Protein AF-A0A7W0M9B2-F1 (afdb_monomer_lite)

Foldseek 3Di:
DDDDDPPVPDCPPPPPCVVVCVVPLPPDDLVRCVVVVADLVDADADDPPDPSLVSSLSSCVSVVHDSHDPPHDPPPDPPPPPPPPPPDPPPPDPPDDD

Secondary structure (DSSP, 8-state):
------TT----TTTHHHHHHHHHS-SS-HHHHHHTT--TTSPP-PPTT-HHHHHHHHHHHHTT--SS-TTS----SS--------------------

Radius of gyration: 25.66 Å; chains: 1; bounding box: 65×41×69 Å

pLDDT: mean 70.97, std 15.32, range [45.22, 91.19]

Structure (mmCIF, N/CA/C/O backbone):
data_AF-A0A7W0M9B2-F1
#
_entry.id   AF-A0A7W0M9B2-F1
#
loop_
_atom_site.group_PDB
_atom_site.id
_atom_site.type_symbol
_atom_site.label_atom_id
_atom_site.label_alt_id
_atom_site.label_comp_id
_atom_site.label_asym_id
_atom_site.label_entity_id
_atom_site.label_seq_id
_atom_site.pdbx_PDB_ins_code
_atom_site.Cartn_x
_atom_site.Cartn_y
_atom_site.Cartn_z
_atom_site.occupancy
_atom_site.B_iso_or_equiv
_atom_site.auth_seq_id
_atom_site.auth_comp_id
_atom_site.auth_asym_id
_atom_site.auth_atom_id
_atom_site.pdbx_PDB_model_num
ATOM 1 N N . MET A 1 1 ? 21.589 -25.165 11.960 1.00 54.81 1 MET A N 1
ATOM 2 C CA . MET A 1 1 ? 20.782 -24.375 12.911 1.00 54.81 1 MET A CA 1
ATOM 3 C C . MET A 1 1 ? 19.333 -24.812 12.791 1.00 54.81 1 MET A C 1
ATOM 5 O O . MET A 1 1 ? 18.756 -24.607 11.734 1.00 54.81 1 MET A O 1
ATOM 9 N N . SER A 1 2 ? 18.767 -25.446 13.818 1.00 63.00 2 SER A N 1
ATOM 10 C CA . SER A 1 2 ? 17.318 -25.634 13.930 1.00 63.00 2 SER A CA 1
ATOM 11 C C . SER A 1 2 ? 16.749 -24.450 14.702 1.00 63.00 2 SER A C 1
ATOM 13 O O . SER A 1 2 ? 17.166 -24.200 15.831 1.00 63.00 2 SER A O 1
ATOM 15 N N . PHE A 1 3 ? 15.835 -2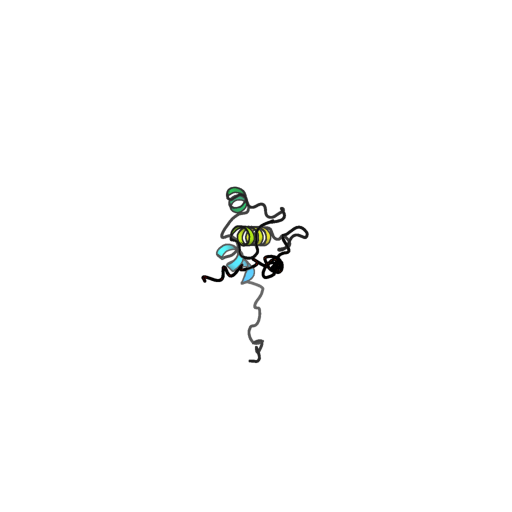3.713 14.083 1.00 67.88 3 PHE A N 1
ATOM 16 C CA . PHE A 1 3 ? 15.012 -22.735 14.779 1.00 67.88 3 PHE A CA 1
ATOM 17 C C . PHE A 1 3 ? 14.007 -23.524 15.628 1.00 67.88 3 PHE A C 1
ATOM 19 O O . PHE A 1 3 ? 13.115 -24.167 15.078 1.00 67.88 3 PHE A O 1
ATOM 26 N N . ALA A 1 4 ? 14.222 -23.584 16.942 1.00 72.94 4 ALA A N 1
ATOM 27 C CA . ALA A 1 4 ? 13.246 -24.155 17.861 1.00 72.94 4 ALA A CA 1
ATOM 28 C C . ALA A 1 4 ? 12.206 -23.071 18.140 1.00 72.94 4 ALA A C 1
ATOM 30 O O . ALA A 1 4 ? 12.546 -22.007 18.651 1.00 72.94 4 ALA A O 1
ATOM 31 N N . TYR A 1 5 ? 10.966 -23.328 17.739 1.00 66.81 5 TYR A N 1
ATOM 32 C CA . TYR A 1 5 ? 9.839 -22.507 18.149 1.00 66.81 5 TYR A CA 1
ATOM 33 C C . TYR A 1 5 ? 9.645 -22.722 19.655 1.00 66.81 5 TYR A C 1
ATOM 35 O O . TYR A 1 5 ? 9.389 -23.847 20.088 1.00 66.81 5 TYR A O 1
ATOM 43 N N . ASP A 1 6 ? 9.875 -21.672 20.438 1.00 69.12 6 ASP A N 1
ATOM 44 C CA . ASP A 1 6 ? 9.705 -21.678 21.887 1.00 69.12 6 ASP A CA 1
ATOM 45 C C . ASP A 1 6 ? 8.203 -21.587 22.194 1.00 69.12 6 ASP A C 1
ATOM 47 O O . ASP A 1 6 ? 7.605 -20.514 22.155 1.00 69.12 6 ASP A O 1
ATOM 51 N N . SER A 1 7 ? 7.569 -22.745 22.394 1.00 61.69 7 SER A N 1
ATOM 52 C CA . SER A 1 7 ? 6.128 -22.862 22.666 1.00 61.69 7 SER A CA 1
ATOM 53 C C . SER A 1 7 ? 5.722 -22.442 24.087 1.00 61.69 7 SER A C 1
ATOM 55 O O . SER A 1 7 ? 4.551 -22.577 24.426 1.00 61.69 7 SER A O 1
ATOM 57 N N . ASP A 1 8 ? 6.657 -21.973 24.920 1.00 63.62 8 ASP A N 1
ATOM 58 C CA . ASP A 1 8 ? 6.385 -21.489 26.286 1.00 63.62 8 ASP A CA 1
ATOM 59 C C . ASP A 1 8 ? 5.927 -20.018 26.304 1.00 63.62 8 ASP A C 1
ATOM 61 O O . ASP A 1 8 ? 5.503 -19.491 27.333 1.00 63.62 8 ASP A O 1
ATOM 65 N N . LEU A 1 9 ? 5.965 -19.342 25.152 1.00 56.16 9 LEU A N 1
ATOM 66 C CA . LEU A 1 9 ? 5.366 -18.027 24.989 1.00 56.16 9 LEU A CA 1
ATOM 67 C C . LEU A 1 9 ? 3.844 -18.173 24.848 1.00 56.16 9 LEU A C 1
ATOM 69 O O . LEU A 1 9 ? 3.309 -18.221 23.741 1.00 56.16 9 LEU A O 1
ATOM 73 N N . GLU A 1 10 ? 3.140 -18.271 25.975 1.00 58.75 10 GLU A N 1
ATOM 74 C CA . GLU A 1 10 ? 1.677 -18.230 25.983 1.00 58.75 10 GLU A CA 1
ATOM 75 C C . GLU A 1 10 ? 1.195 -16.853 25.483 1.00 58.75 10 GLU A C 1
ATOM 77 O O . GLU A 1 10 ? 1.521 -15.828 26.095 1.00 58.75 10 GLU A O 1
ATOM 82 N N . PRO A 1 11 ? 0.414 -16.782 24.387 1.00 55.09 11 PRO A N 1
ATOM 83 C CA . PRO A 1 11 ? -0.203 -15.538 23.963 1.00 55.09 11 PRO A CA 1
ATOM 84 C C . PRO A 1 11 ? -1.321 -15.209 24.957 1.00 55.09 11 PRO A C 1
ATOM 86 O O . PRO A 1 11 ? -2.444 -15.695 24.847 1.00 55.09 11 PRO A O 1
ATOM 89 N N . THR A 1 12 ? -1.017 -14.388 25.960 1.00 55.91 12 THR A N 1
ATOM 90 C CA . THR A 1 12 ? -2.036 -13.769 26.820 1.00 55.91 12 THR A CA 1
ATOM 91 C C . THR A 1 12 ? -2.713 -12.630 26.042 1.00 55.91 12 THR A C 1
ATOM 93 O O . THR A 1 12 ? -2.510 -11.442 26.279 1.00 55.91 12 THR A O 1
ATOM 96 N N . ASP A 1 13 ? -3.494 -13.030 25.039 1.00 57.81 13 ASP A N 1
ATOM 97 C CA . ASP A 1 13 ? -4.097 -12.212 23.976 1.00 57.81 13 ASP A CA 1
ATOM 98 C C . ASP A 1 13 ? -5.480 -11.637 24.341 1.00 57.81 13 ASP A C 1
ATOM 100 O O . ASP A 1 13 ? -6.414 -11.664 23.549 1.00 57.81 13 ASP A O 1
ATOM 104 N N . GLU A 1 14 ? -5.658 -11.125 25.560 1.00 55.22 14 GLU A N 1
ATOM 105 C CA . GLU A 1 14 ? -6.911 -10.417 25.906 1.00 55.22 14 GLU A CA 1
ATOM 106 C C . GLU A 1 14 ? -6.697 -9.042 26.557 1.00 55.22 14 GLU A C 1
ATOM 108 O O . GLU A 1 14 ? -7.662 -8.349 26.868 1.00 55.22 14 GLU A O 1
ATOM 113 N N . GLY A 1 15 ? -5.448 -8.591 26.716 1.00 47.94 15 GLY A N 1
ATOM 114 C CA . GLY A 1 15 ? -5.157 -7.271 27.298 1.00 47.94 15 GLY A CA 1
ATOM 115 C C . GLY A 1 15 ? -4.014 -6.498 26.648 1.00 47.94 15 GLY A C 1
ATOM 116 O O . GLY A 1 15 ? -3.955 -5.280 26.789 1.00 47.94 15 GLY A O 1
ATOM 117 N N . LEU A 1 16 ? -3.124 -7.167 25.910 1.00 48.78 16 LEU A N 1
ATOM 118 C CA . LEU A 1 16 ? -1.918 -6.525 25.381 1.00 48.78 16 LEU A CA 1
ATOM 119 C C . LEU A 1 16 ? -2.172 -5.762 24.070 1.00 48.78 16 LEU A C 1
ATOM 121 O O . LEU A 1 16 ? -1.585 -4.707 23.849 1.00 48.78 16 LEU A O 1
ATOM 125 N N . ALA A 1 17 ? -3.073 -6.266 23.218 1.00 50.12 17 ALA A N 1
ATOM 126 C CA . ALA A 1 17 ? -3.406 -5.633 21.941 1.00 50.12 17 ALA A CA 1
ATOM 127 C C . ALA A 1 17 ? -4.124 -4.281 22.115 1.00 50.12 17 ALA A C 1
ATOM 129 O O . ALA A 1 17 ? -3.955 -3.387 21.291 1.00 50.12 17 ALA A O 1
ATOM 130 N N . ALA A 1 18 ? -4.896 -4.116 23.196 1.00 51.44 18 ALA A N 1
ATOM 131 C CA . ALA A 1 18 ? -5.620 -2.879 23.480 1.00 51.44 18 ALA A CA 1
ATOM 132 C C . ALA A 1 18 ? -4.728 -1.795 24.115 1.00 51.44 18 ALA A C 1
ATOM 134 O O . ALA A 1 18 ? -4.869 -0.630 23.763 1.00 51.44 18 ALA A O 1
ATOM 135 N N . GLU A 1 19 ? -3.794 -2.157 25.004 1.00 49.12 19 GLU A N 1
ATOM 136 C CA . GLU A 1 19 ? -2.874 -1.187 25.630 1.00 49.12 19 GLU A CA 1
ATOM 137 C C . GLU A 1 19 ? -1.738 -0.743 24.695 1.00 49.12 19 GLU A C 1
ATOM 139 O O . GLU A 1 19 ? -1.335 0.415 24.727 1.00 49.12 19 GLU A O 1
ATOM 144 N N . LEU A 1 20 ? -1.252 -1.622 23.811 1.00 51.50 20 LEU A N 1
ATOM 145 C CA . LEU A 1 20 ? -0.205 -1.270 22.840 1.00 51.50 20 LEU A CA 1
ATOM 146 C C . LEU A 1 20 ? -0.755 -0.678 21.535 1.00 51.50 20 LEU A C 1
ATOM 148 O O . LEU A 1 20 ? 0.014 -0.129 20.744 1.00 51.50 20 LEU A O 1
ATOM 152 N N . GLY A 1 21 ? -2.067 -0.785 21.300 1.00 4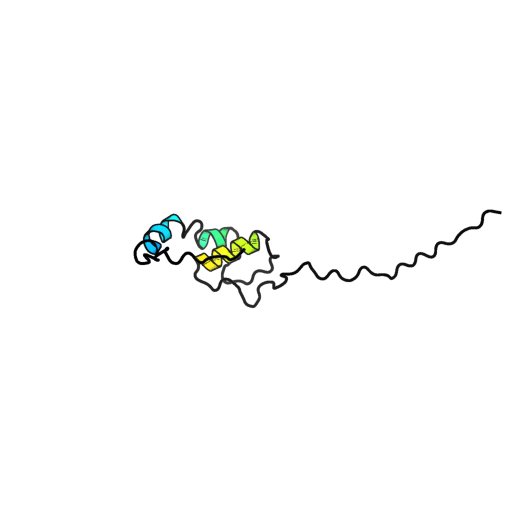9.53 21 GLY A N 1
ATOM 153 C CA . GLY A 1 21 ? -2.733 -0.203 20.134 1.00 49.53 21 GLY A CA 1
ATOM 154 C C . GLY A 1 21 ? -2.634 1.324 20.105 1.00 49.53 21 GLY A C 1
ATOM 155 O O . GLY A 1 21 ? -2.398 1.893 19.045 1.00 49.53 21 GLY A O 1
ATOM 156 N N . ASP A 1 22 ? -2.714 1.980 21.264 1.00 53.19 22 ASP A N 1
ATOM 157 C CA . ASP A 1 22 ? -2.535 3.434 21.381 1.00 53.19 22 ASP A CA 1
ATOM 158 C C . ASP A 1 22 ? -1.048 3.842 21.465 1.00 53.19 22 ASP A C 1
ATOM 160 O O . ASP A 1 22 ? -0.664 4.881 20.933 1.00 53.19 22 ASP A O 1
ATOM 164 N N . GLU A 1 23 ? -0.177 3.025 22.078 1.00 51.78 23 GLU A N 1
ATOM 165 C CA . GLU A 1 23 ? 1.247 3.371 22.260 1.00 51.78 23 GLU A CA 1
ATOM 166 C C . GLU A 1 23 ? 2.107 3.127 20.999 1.00 51.78 23 GLU A C 1
ATOM 168 O O . GLU A 1 23 ? 3.088 3.837 20.772 1.00 51.78 23 GLU A O 1
ATOM 173 N N . TYR A 1 24 ? 1.733 2.168 20.142 1.00 50.41 24 TYR A N 1
ATOM 174 C CA . TYR A 1 24 ? 2.490 1.801 18.932 1.00 50.41 24 TYR A CA 1
ATOM 175 C C . TYR A 1 24 ? 1.649 1.707 17.644 1.00 50.41 24 TYR A C 1
ATOM 177 O O . TYR A 1 24 ? 2.218 1.496 16.571 1.00 50.41 24 TYR A O 1
ATOM 185 N N . GLY A 1 25 ? 0.323 1.872 17.704 1.00 50.78 25 GLY A N 1
ATOM 186 C CA . GLY A 1 25 ? -0.581 1.732 16.550 1.00 50.78 25 GLY A CA 1
ATOM 187 C C . GLY A 1 25 ? -0.848 3.009 15.747 1.00 50.78 25 GLY A C 1
ATOM 188 O O . GLY A 1 25 ? -1.643 2.970 14.814 1.00 50.78 25 GLY A O 1
ATOM 189 N N . GLY A 1 26 ? -0.186 4.126 16.057 1.00 53.47 26 GLY A N 1
ATOM 190 C CA . GLY A 1 26 ? -0.483 5.410 15.416 1.00 53.47 26 GLY A CA 1
ATOM 191 C C . GLY A 1 26 ? 0.665 6.407 15.462 1.00 53.47 26 GLY A C 1
ATOM 192 O O . GLY A 1 26 ? 0.489 7.524 15.932 1.00 53.47 26 GLY A O 1
ATOM 193 N N . PHE A 1 27 ? 1.856 6.036 14.980 1.00 56.31 27 PHE A N 1
ATOM 194 C CA . PHE A 1 27 ? 2.923 7.034 14.797 1.00 56.31 27 PHE A CA 1
ATOM 195 C C . PHE A 1 27 ? 2.555 8.081 13.720 1.00 56.31 27 PHE A C 1
ATOM 197 O O . PHE A 1 27 ? 3.088 9.186 13.736 1.00 56.31 27 PHE A O 1
ATOM 204 N N . PHE A 1 28 ? 1.616 7.745 12.827 1.00 61.53 28 PHE A N 1
ATOM 205 C CA . PHE A 1 28 ? 1.042 8.625 11.811 1.00 61.53 28 PHE A CA 1
ATOM 206 C C . PHE A 1 28 ? -0.451 8.320 11.633 1.00 61.53 28 PHE A C 1
ATOM 208 O O . PHE A 1 28 ? -0.847 7.153 11.603 1.00 61.53 28 PHE A O 1
ATOM 215 N N . SER A 1 29 ? -1.262 9.369 11.516 1.00 71.94 29 SER A N 1
ATOM 216 C CA . SER A 1 29 ? -2.672 9.296 11.117 1.00 71.94 29 SER A CA 1
ATOM 217 C C . SER A 1 29 ? -2.813 9.140 9.599 1.00 71.94 29 SER A C 1
ATOM 219 O O . SER A 1 29 ? -1.883 9.443 8.847 1.00 71.94 29 SER A O 1
ATOM 221 N N . ASP A 1 30 ? -3.987 8.715 9.124 1.00 70.38 30 ASP A N 1
ATOM 222 C CA . ASP A 1 30 ? -4.295 8.701 7.686 1.00 70.38 30 ASP A CA 1
ATOM 223 C C . ASP A 1 30 ? -4.089 10.092 7.050 1.00 70.38 30 ASP A C 1
ATOM 225 O O . ASP A 1 30 ? -3.588 10.205 5.926 1.00 70.38 30 ASP A O 1
ATOM 229 N N . GLU A 1 31 ? -4.397 11.169 7.785 1.00 74.06 31 GLU A N 1
ATOM 230 C CA . GLU A 1 31 ? -4.128 12.542 7.351 1.00 74.06 31 GLU A CA 1
ATOM 231 C C . GLU A 1 31 ? -2.633 12.858 7.188 1.00 74.06 31 GLU A C 1
ATOM 233 O O . GLU A 1 31 ? -2.273 13.603 6.272 1.00 74.06 31 GLU A O 1
ATOM 238 N N . ASP A 1 32 ? -1.756 12.281 8.013 1.00 80.62 32 ASP A N 1
ATOM 239 C CA . ASP A 1 32 ? -0.308 12.482 7.896 1.00 80.62 32 ASP A CA 1
ATOM 240 C C . ASP A 1 32 ? 0.247 11.818 6.631 1.00 80.62 32 ASP A C 1
ATOM 242 O O . ASP A 1 32 ? 1.073 12.409 5.931 1.00 80.62 32 ASP A O 1
ATOM 246 N N . TYR A 1 33 ? -0.247 10.622 6.288 1.00 80.38 33 TYR A N 1
ATOM 247 C CA . TYR A 1 33 ? 0.127 9.926 5.054 1.00 80.38 33 TYR A CA 1
ATOM 248 C C . TYR A 1 33 ? -0.332 10.692 3.808 1.00 80.38 33 TYR A C 1
ATOM 250 O O . TYR A 1 33 ? 0.447 10.884 2.871 1.00 80.38 33 TYR A O 1
ATOM 258 N N . LEU A 1 34 ? -1.552 11.231 3.821 1.00 80.69 34 LEU A N 1
ATOM 259 C CA . LEU A 1 34 ? -2.044 12.082 2.737 1.00 80.69 34 LEU A CA 1
ATOM 260 C C . LEU A 1 34 ? -1.239 13.385 2.614 1.00 80.69 34 LEU A C 1
ATOM 262 O O . LEU A 1 34 ? -0.966 13.830 1.497 1.00 80.69 34 LEU A O 1
ATOM 266 N N . ALA A 1 35 ? -0.812 13.979 3.733 1.00 79.56 35 ALA A N 1
ATOM 267 C CA . ALA A 1 35 ? -0.005 15.200 3.740 1.00 79.56 35 ALA A CA 1
ATOM 268 C C . ALA A 1 35 ? 1.382 15.008 3.101 1.00 79.56 35 ALA A C 1
ATOM 270 O O . ALA A 1 35 ? 1.904 15.934 2.476 1.00 79.56 35 ALA A O 1
ATOM 271 N N . ILE A 1 36 ? 1.958 13.806 3.205 1.00 81.56 36 ILE A N 1
ATOM 272 C CA . ILE A 1 36 ? 3.206 13.431 2.520 1.00 81.56 36 ILE A CA 1
ATOM 273 C C . ILE A 1 36 ? 2.973 12.863 1.108 1.00 81.56 36 ILE A C 1
ATOM 275 O O . ILE A 1 36 ? 3.929 12.481 0.435 1.00 81.56 36 ILE A O 1
ATOM 279 N N . GLY A 1 37 ? 1.721 12.839 0.636 1.00 83.00 37 GLY A N 1
ATOM 280 C CA . GLY A 1 37 ? 1.345 12.399 -0.709 1.00 83.00 37 GLY A CA 1
ATOM 281 C C . GLY A 1 37 ? 1.212 10.883 -0.877 1.00 83.00 37 GLY A C 1
ATOM 282 O O . GLY A 1 37 ? 1.265 10.392 -2.003 1.00 83.00 37 GLY A O 1
ATOM 283 N N . VAL A 1 38 ? 1.052 10.140 0.218 1.00 85.75 38 VAL A N 1
ATOM 284 C CA . VAL A 1 38 ? 0.872 8.687 0.224 1.00 85.75 38 VAL A CA 1
ATOM 285 C C . VAL A 1 38 ? -0.613 8.365 0.381 1.00 85.75 38 VAL A C 1
ATOM 287 O O . VAL A 1 38 ? -1.200 8.599 1.433 1.00 85.75 38 VAL A O 1
ATOM 290 N N . ASP A 1 39 ? -1.218 7.806 -0.668 1.00 87.31 39 ASP A N 1
ATOM 291 C CA . ASP A 1 39 ? -2.588 7.284 -0.626 1.00 87.31 39 ASP A CA 1
ATOM 292 C C . ASP A 1 39 ? -2.551 5.756 -0.423 1.00 87.31 39 ASP A C 1
ATOM 294 O O . ASP A 1 39 ? -2.078 5.035 -1.311 1.00 87.31 39 ASP A O 1
ATOM 298 N N . PRO A 1 40 ? -3.042 5.230 0.716 1.00 85.62 40 PRO A N 1
ATOM 299 C CA . PRO A 1 40 ? -3.006 3.799 1.001 1.00 85.62 40 PRO A CA 1
ATOM 300 C C . PRO A 1 40 ? -3.874 2.971 0.040 1.00 85.62 40 PRO A C 1
ATOM 302 O O . PRO A 1 40 ? -3.577 1.797 -0.189 1.00 85.62 40 PRO A O 1
ATOM 305 N N . ALA A 1 41 ? -4.914 3.556 -0.563 1.00 87.38 41 ALA A N 1
ATOM 306 C CA . ALA A 1 41 ? -5.789 2.849 -1.494 1.00 87.38 41 ALA A CA 1
ATOM 307 C C . ALA A 1 41 ? -5.194 2.722 -2.907 1.00 87.38 41 ALA A C 1
ATOM 309 O O . ALA A 1 41 ? -5.669 1.901 -3.694 1.00 87.38 41 ALA A O 1
ATOM 310 N N . GLN A 1 42 ? -4.171 3.514 -3.245 1.00 90.19 42 GLN A N 1
ATOM 311 C CA . GLN A 1 42 ? -3.569 3.512 -4.577 1.00 90.19 42 GLN A CA 1
ATOM 312 C C . GLN A 1 42 ? -2.413 2.507 -4.689 1.00 90.19 42 GLN A C 1
ATOM 314 O O . GLN A 1 42 ? -1.696 2.250 -3.713 1.00 90.19 42 GLN A O 1
ATOM 319 N N . PRO A 1 43 ? -2.185 1.935 -5.885 1.00 90.12 43 PRO A N 1
ATOM 320 C CA . PRO A 1 43 ? -1.005 1.122 -6.145 1.00 90.12 43 PRO A CA 1
ATOM 321 C C . PRO A 1 43 ? 0.277 1.959 -6.097 1.00 90.12 43 PRO A C 1
ATOM 323 O O . PRO A 1 43 ? 0.311 3.103 -6.550 1.00 90.1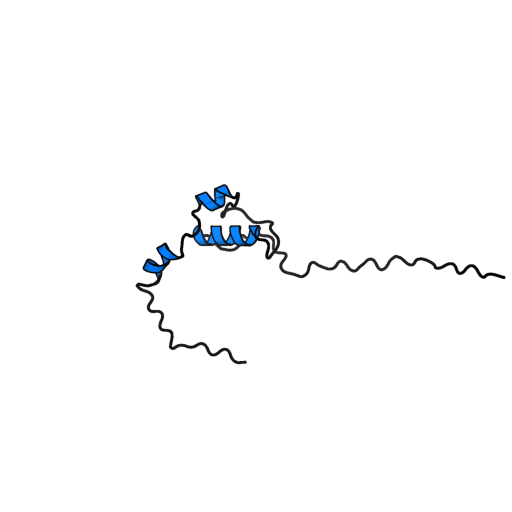2 43 PRO A O 1
ATOM 326 N N . THR A 1 44 ? 1.365 1.361 -5.609 1.00 88.06 44 THR A N 1
ATOM 327 C CA . THR A 1 44 ? 2.691 1.988 -5.604 1.00 88.06 44 THR A CA 1
ATOM 328 C C . THR A 1 44 ? 3.569 1.460 -6.738 1.00 88.06 44 THR A C 1
ATOM 330 O O . THR A 1 44 ? 3.791 0.254 -6.906 1.00 88.06 44 THR A O 1
ATOM 333 N N . VAL A 1 45 ? 4.130 2.394 -7.509 1.00 89.44 45 VAL A N 1
ATOM 334 C CA . VAL A 1 45 ? 5.134 2.127 -8.556 1.00 89.44 45 VAL A CA 1
ATOM 335 C C . VAL A 1 45 ? 6.570 2.151 -8.014 1.00 89.44 45 VAL A C 1
ATOM 337 O O . VAL A 1 45 ? 7.536 1.931 -8.759 1.00 89.44 45 VAL A O 1
ATOM 340 N N . ALA A 1 46 ? 6.717 2.401 -6.711 1.00 88.44 46 ALA A N 1
ATOM 341 C CA . ALA A 1 46 ? 7.989 2.535 -6.031 1.00 88.44 46 ALA A CA 1
ATOM 342 C C . ALA A 1 46 ? 8.818 1.240 -6.092 1.00 88.44 46 ALA A C 1
ATOM 344 O O . ALA A 1 46 ? 8.300 0.115 -6.115 1.00 88.44 46 ALA A O 1
ATOM 345 N N . LYS A 1 47 ? 10.145 1.400 -6.136 1.00 85.81 47 LYS A N 1
ATOM 346 C CA . LYS A 1 47 ? 11.091 0.276 -6.180 1.00 85.81 47 LYS A CA 1
ATOM 347 C C . LYS A 1 47 ? 11.054 -0.499 -4.854 1.00 85.81 47 LYS A C 1
ATOM 349 O O . LYS A 1 47 ? 10.779 0.082 -3.807 1.00 85.81 47 LYS A O 1
ATOM 354 N N . PRO A 1 48 ? 11.355 -1.806 -4.844 1.00 84.69 48 PRO A N 1
ATOM 355 C CA . PRO A 1 48 ? 11.543 -2.510 -3.580 1.00 84.69 48 PRO A CA 1
ATOM 356 C C . PRO A 1 48 ? 12.613 -1.819 -2.733 1.00 84.69 48 PRO A C 1
ATOM 358 O O . PRO A 1 48 ? 13.673 -1.454 -3.240 1.00 84.69 48 PRO A O 1
ATOM 361 N N . GLY A 1 49 ? 12.322 -1.638 -1.446 1.00 81.75 49 GLY A N 1
ATOM 362 C CA . GLY A 1 49 ? 13.235 -1.014 -0.491 1.00 81.75 49 GLY A CA 1
ATOM 363 C C . GLY A 1 49 ? 13.310 0.515 -0.547 1.00 81.75 49 GLY A C 1
ATOM 364 O O . GLY A 1 49 ? 14.017 1.089 0.274 1.00 81.75 49 GLY A O 1
ATOM 365 N N . SER A 1 50 ? 12.603 1.195 -1.458 1.00 86.69 50 SER A N 1
ATOM 366 C CA . SER A 1 50 ? 12.513 2.658 -1.396 1.00 86.69 50 SER A CA 1
ATOM 367 C C . SER A 1 50 ? 11.598 3.111 -0.258 1.00 86.69 50 SER A C 1
ATOM 369 O O . SER A 1 50 ? 10.596 2.457 0.032 1.00 86.69 50 SER A O 1
ATOM 371 N N . GLU A 1 51 ? 11.903 4.267 0.329 1.00 89.56 51 GLU A N 1
ATOM 372 C CA . GLU A 1 51 ? 11.143 4.846 1.446 1.00 89.56 51 GLU A CA 1
ATOM 373 C C . GLU A 1 51 ? 9.657 5.026 1.110 1.00 89.56 51 GLU A C 1
ATOM 375 O O . GLU A 1 51 ? 8.802 4.592 1.871 1.00 89.56 51 GLU A O 1
ATOM 380 N N . GLU A 1 52 ? 9.346 5.523 -0.091 1.00 88.50 52 GLU A N 1
ATOM 381 C CA . GLU A 1 52 ? 7.970 5.658 -0.595 1.00 88.50 52 GLU A CA 1
ATOM 382 C C . GLU A 1 52 ? 7.185 4.336 -0.542 1.00 88.50 52 GLU A C 1
ATOM 384 O O . GLU A 1 52 ? 6.008 4.311 -0.174 1.00 88.50 52 GLU A O 1
ATOM 389 N N . LYS A 1 53 ? 7.849 3.211 -0.846 1.00 89.75 53 LYS A N 1
ATOM 390 C CA . LYS A 1 53 ? 7.218 1.888 -0.787 1.00 89.75 53 LYS A CA 1
ATOM 391 C C . LYS A 1 53 ? 6.916 1.532 0.659 1.00 89.75 53 LYS A C 1
ATOM 393 O O . LYS A 1 53 ? 5.804 1.126 0.963 1.00 89.75 53 LYS A O 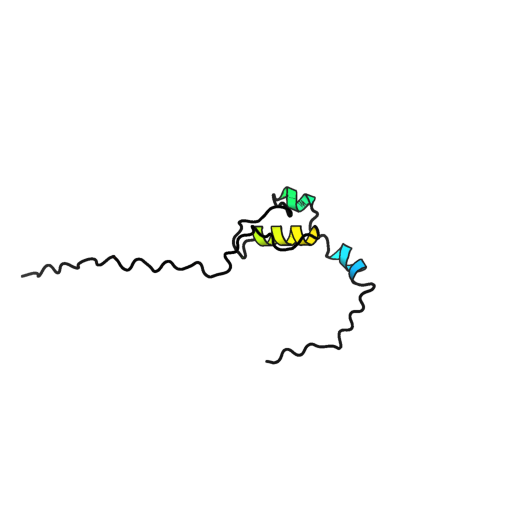1
ATOM 398 N N . VAL A 1 54 ? 7.885 1.712 1.552 1.00 89.94 54 VAL A N 1
ATOM 399 C CA . VAL A 1 54 ? 7.716 1.425 2.982 1.00 89.94 54 VAL A CA 1
ATOM 400 C C . VAL A 1 54 ? 6.593 2.271 3.584 1.00 89.94 54 VAL A C 1
ATOM 402 O O . VAL A 1 54 ? 5.739 1.726 4.276 1.00 89.94 54 VAL A O 1
ATOM 405 N N . LEU A 1 55 ? 6.544 3.566 3.265 1.00 89.81 55 LEU A N 1
ATOM 406 C CA . LEU A 1 55 ? 5.506 4.481 3.737 1.00 89.81 55 LEU A CA 1
ATOM 407 C C . LEU A 1 55 ? 4.116 4.082 3.238 1.00 89.81 55 LEU A C 1
ATOM 409 O O . LEU A 1 55 ? 3.182 4.042 4.030 1.00 89.81 55 LEU A O 1
ATOM 413 N N . THR A 1 56 ? 3.985 3.707 1.962 1.00 90.94 56 THR A N 1
ATOM 414 C CA . THR A 1 56 ? 2.708 3.220 1.409 1.00 90.94 56 THR A CA 1
ATOM 415 C C . THR A 1 56 ? 2.227 1.957 2.124 1.00 90.94 56 THR A C 1
ATOM 417 O O . THR A 1 56 ? 1.050 1.827 2.453 1.00 90.94 56 THR A O 1
ATOM 420 N N . LEU A 1 57 ? 3.138 1.022 2.401 1.00 90.19 57 LEU A N 1
ATOM 421 C CA . LEU A 1 57 ? 2.809 -0.218 3.105 1.00 90.19 57 LEU A CA 1
ATOM 422 C C . LEU A 1 57 ? 2.421 0.034 4.567 1.00 90.19 57 LEU A C 1
ATOM 424 O O . LEU A 1 57 ? 1.485 -0.590 5.061 1.00 90.19 57 LEU A O 1
ATOM 428 N N . ALA A 1 58 ? 3.108 0.960 5.238 1.00 89.12 58 ALA A N 1
ATOM 429 C CA . ALA A 1 58 ? 2.767 1.380 6.593 1.00 89.12 58 ALA A CA 1
ATOM 430 C C . ALA A 1 58 ? 1.381 2.042 6.641 1.00 89.12 58 ALA A C 1
ATOM 432 O O . ALA A 1 58 ? 0.568 1.667 7.481 1.00 89.12 58 ALA A O 1
ATOM 433 N N . ALA A 1 59 ? 1.083 2.937 5.693 1.00 89.25 59 ALA A N 1
ATOM 434 C CA . ALA A 1 59 ? -0.225 3.576 5.569 1.00 89.25 59 ALA A CA 1
ATOM 435 C C . ALA A 1 59 ? -1.346 2.544 5.365 1.00 89.25 59 ALA A C 1
ATOM 437 O O . ALA A 1 59 ? -2.377 2.596 6.025 1.00 89.25 59 ALA A O 1
A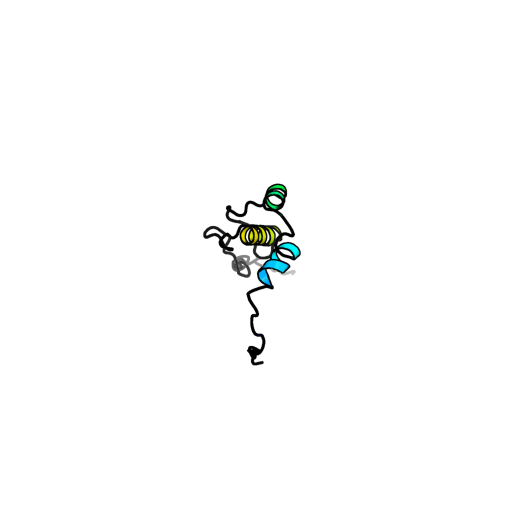TOM 438 N N . ARG A 1 60 ? -1.135 1.544 4.497 1.00 91.19 60 ARG A N 1
ATOM 439 C CA . ARG A 1 60 ? -2.111 0.458 4.293 1.00 91.19 60 ARG A CA 1
ATOM 440 C C . ARG A 1 60 ? -2.330 -0.380 5.539 1.00 91.19 60 ARG A C 1
ATOM 442 O O . ARG A 1 60 ? -3.466 -0.755 5.815 1.00 91.19 60 ARG A O 1
ATOM 449 N N . TYR A 1 61 ? -1.258 -0.673 6.271 1.00 88.44 61 TYR A N 1
ATOM 450 C CA . TYR A 1 61 ? -1.355 -1.401 7.528 1.00 88.44 61 TYR A CA 1
ATOM 451 C C . TYR A 1 61 ? -2.176 -0.616 8.558 1.00 88.44 61 TYR A C 1
ATOM 453 O O . TYR A 1 61 ? -3.090 -1.184 9.152 1.00 88.44 61 TYR A O 1
ATOM 461 N N . ALA A 1 62 ? -1.907 0.686 8.703 1.00 86.25 62 ALA A N 1
ATOM 462 C CA . ALA A 1 62 ? -2.662 1.575 9.586 1.00 86.25 62 ALA A CA 1
ATOM 463 C C . ALA A 1 62 ? -4.150 1.652 9.195 1.00 86.25 62 ALA A C 1
ATOM 465 O O . ALA A 1 62 ? -5.020 1.544 10.054 1.00 86.25 62 ALA A O 1
ATOM 466 N N . ALA A 1 63 ? -4.445 1.716 7.894 1.00 85.88 63 ALA A N 1
ATOM 467 C CA . ALA A 1 63 ? -5.807 1.738 7.361 1.00 85.88 63 ALA A CA 1
ATOM 468 C C . ALA A 1 63 ? -6.530 0.370 7.400 1.00 85.88 63 ALA A C 1
ATOM 470 O O . ALA A 1 63 ? -7.680 0.265 6.968 1.00 85.88 63 ALA A O 1
ATOM 471 N N . GLY A 1 64 ? -5.872 -0.704 7.857 1.00 87.44 64 GLY A N 1
ATOM 472 C CA . GLY A 1 64 ? -6.440 -2.057 7.868 1.00 87.44 64 GLY A CA 1
ATOM 473 C C . GLY A 1 64 ? -6.688 -2.647 6.472 1.00 87.44 64 GLY A C 1
ATOM 474 O O . GLY A 1 64 ? -7.514 -3.549 6.310 1.00 87.44 64 GLY A O 1
ATOM 475 N N . LEU A 1 65 ? -5.997 -2.136 5.451 1.00 89.50 65 LEU A N 1
ATOM 476 C CA . LEU A 1 65 ? -6.093 -2.609 4.073 1.00 89.50 65 LEU A CA 1
ATOM 477 C C . LEU A 1 65 ? -5.134 -3.781 3.818 1.00 89.50 65 LEU A C 1
ATOM 479 O O . LEU A 1 65 ? -4.140 -3.956 4.531 1.00 89.50 65 LEU A O 1
ATOM 483 N N . PRO A 1 66 ? -5.384 -4.589 2.769 1.00 90.94 66 PRO A N 1
ATOM 484 C CA . PRO A 1 66 ? -4.407 -5.556 2.303 1.00 90.94 66 PRO A CA 1
ATOM 485 C C . PRO A 1 66 ? -3.076 -4.864 2.053 1.00 90.94 66 PRO A C 1
ATOM 487 O O . PRO A 1 66 ? -3.006 -3.829 1.391 1.00 90.94 66 PRO A O 1
ATOM 490 N N . LEU A 1 67 ? -2.016 -5.462 2.581 1.00 89.00 67 LEU A N 1
ATOM 491 C CA . LEU A 1 67 ? -0.707 -4.842 2.549 1.00 89.00 67 LEU A CA 1
ATOM 492 C C . LEU A 1 67 ? -0.269 -4.588 1.092 1.00 89.00 67 LEU A C 1
ATOM 494 O O . LEU A 1 67 ? 0.217 -3.506 0.763 1.00 89.00 67 LEU A O 1
ATOM 498 N N . TRP A 1 68 ? -0.427 -5.580 0.208 1.00 89.12 68 TRP A N 1
ATOM 499 C CA . TRP A 1 68 ? -0.035 -5.505 -1.205 1.00 89.12 68 TRP A CA 1
ATOM 500 C C . TRP A 1 68 ? -1.257 -5.262 -2.103 1.00 89.12 68 TRP A C 1
ATOM 502 O O . TRP A 1 68 ? -2.282 -5.931 -1.952 1.00 89.12 68 TRP A O 1
ATOM 512 N N . HIS A 1 69 ? -1.111 -4.374 -3.088 1.00 88.81 69 HIS A N 1
ATOM 513 C CA . HIS A 1 69 ? -2.077 -4.176 -4.170 1.00 88.81 69 HIS A CA 1
ATOM 514 C C . HIS A 1 69 ? -1.728 -5.065 -5.377 1.00 88.81 69 HIS A C 1
ATOM 516 O O . HIS A 1 69 ? -0.559 -5.344 -5.641 1.00 88.81 69 HIS A O 1
ATOM 522 N N . THR A 1 70 ? -2.724 -5.489 -6.159 1.00 87.75 70 THR A N 1
ATOM 523 C CA . THR A 1 70 ? -2.520 -6.325 -7.365 1.00 87.75 70 THR A CA 1
ATOM 524 C C . THR A 1 70 ? -1.785 -5.609 -8.495 1.00 87.75 70 THR A C 1
ATOM 526 O O . THR A 1 70 ? -1.265 -6.247 -9.403 1.00 87.75 70 THR A O 1
ATOM 529 N N . GLU A 1 71 ? -1.756 -4.283 -8.448 1.00 89.44 71 GLU A N 1
ATOM 530 C CA . GLU A 1 71 ? -1.055 -3.428 -9.414 1.00 89.44 71 GLU A CA 1
ATOM 531 C C . GLU A 1 71 ? 0.235 -2.826 -8.835 1.00 89.44 71 GLU A C 1
ATOM 533 O O . GLU A 1 71 ? 0.872 -1.995 -9.481 1.00 89.44 71 GLU A O 1
ATOM 538 N N . ASP A 1 72 ? 0.645 -3.230 -7.625 1.00 88.38 72 ASP A N 1
ATOM 539 C CA . ASP A 1 72 ? 1.936 -2.808 -7.085 1.00 88.38 72 ASP A CA 1
ATOM 540 C C . ASP A 1 72 ? 3.083 -3.344 -7.950 1.00 88.38 72 ASP A C 1
ATOM 542 O O . ASP A 1 72 ? 3.045 -4.455 -8.483 1.00 88.38 72 ASP A O 1
ATOM 546 N N . ARG A 1 73 ? 4.175 -2.579 -8.036 1.00 84.81 73 ARG A N 1
ATOM 547 C CA . ARG A 1 73 ? 5.381 -3.020 -8.747 1.00 84.81 73 ARG A CA 1
ATOM 548 C C . ARG A 1 73 ? 5.914 -4.354 -8.187 1.00 84.81 73 ARG A C 1
ATOM 550 O O . ARG A 1 73 ? 6.376 -4.397 -7.042 1.00 84.81 73 ARG A O 1
ATOM 557 N N . TYR A 1 74 ? 5.944 -5.376 -9.049 1.00 77.38 74 TYR A N 1
ATOM 558 C CA . TYR A 1 74 ? 6.396 -6.760 -8.789 1.00 77.38 74 TYR A CA 1
ATOM 559 C C . TYR A 1 74 ? 7.898 -7.016 -8.979 1.00 77.38 74 TYR A C 1
ATOM 561 O O . TYR A 1 74 ? 8.357 -8.157 -8.921 1.00 77.38 74 TYR A O 1
ATOM 569 N N . ASP A 1 75 ? 8.678 -5.980 -9.265 1.00 76.50 75 ASP A N 1
ATOM 570 C CA . ASP A 1 75 ? 10.095 -6.107 -9.606 1.00 76.50 75 ASP A CA 1
ATOM 571 C C . ASP A 1 75 ? 10.937 -6.421 -8.362 1.00 76.50 75 ASP A C 1
ATOM 573 O O . ASP A 1 75 ? 11.533 -5.525 -7.783 1.00 76.50 75 ASP A O 1
ATOM 577 N N . HIS A 1 76 ? 10.915 -7.673 -7.901 1.00 69.56 76 HIS A N 1
ATOM 578 C CA . HIS A 1 76 ? 11.539 -8.135 -6.654 1.00 69.56 76 HIS A CA 1
ATOM 579 C C . HIS A 1 76 ? 12.932 -8.768 -6.846 1.00 69.56 76 HIS A C 1
ATOM 581 O O . HIS A 1 76 ? 13.434 -9.419 -5.930 1.00 69.56 76 HIS A O 1
ATOM 587 N N . GLY A 1 77 ? 13.560 -8.623 -8.018 1.00 61.31 77 GLY A N 1
ATOM 588 C CA . GLY A 1 77 ? 14.820 -9.296 -8.354 1.00 61.31 77 GLY A CA 1
ATOM 589 C C . GLY A 1 77 ? 15.970 -8.331 -8.655 1.00 61.31 77 GLY A C 1
ATOM 590 O O . GLY A 1 77 ? 15.722 -7.157 -8.928 1.00 61.31 77 GLY A O 1
ATOM 591 N N . PRO A 1 78 ? 17.238 -8.797 -8.642 1.00 66.94 78 PRO A N 1
ATOM 592 C CA . PRO A 1 78 ? 18.303 -8.061 -9.312 1.00 66.94 78 PRO A CA 1
ATOM 593 C C . PRO A 1 78 ? 17.849 -7.902 -10.762 1.00 66.94 78 PRO A C 1
ATOM 595 O O . PRO A 1 78 ? 17.630 -8.909 -11.438 1.00 66.94 78 PRO A O 1
ATOM 598 N N . GLY A 1 79 ? 17.587 -6.654 -11.167 1.00 57.84 79 GLY A N 1
ATOM 599 C CA . GLY A 1 79 ? 16.978 -6.339 -12.456 1.00 57.84 79 GLY A CA 1
ATOM 600 C C . GLY A 1 79 ? 17.647 -7.159 -13.543 1.00 57.84 79 GLY A C 1
ATOM 601 O O . GLY A 1 79 ? 18.870 -7.305 -13.500 1.00 57.84 79 GLY A O 1
ATOM 602 N N . GLN A 1 80 ? 16.849 -7.757 -14.434 1.00 58.12 80 GLN A N 1
ATOM 603 C CA . GLN A 1 80 ? 17.372 -8.567 -15.529 1.00 58.12 80 GLN A CA 1
ATOM 604 C C . GLN A 1 80 ? 18.543 -7.807 -16.144 1.00 58.12 80 GLN A C 1
ATOM 606 O O . GLN A 1 80 ? 18.375 -6.719 -16.693 1.00 58.12 80 GLN A O 1
ATOM 611 N N . VAL A 1 81 ? 19.751 -8.327 -15.926 1.00 57.62 81 VAL A N 1
ATOM 612 C CA . VAL A 1 81 ? 20.939 -7.809 -16.577 1.00 57.62 81 VAL A CA 1
ATOM 613 C C . VAL A 1 81 ? 20.736 -8.242 -18.012 1.00 57.62 81 VAL A C 1
ATOM 615 O O . VAL A 1 81 ? 21.013 -9.392 -18.350 1.00 57.62 81 VAL A O 1
ATOM 618 N N . GLU A 1 82 ? 20.137 -7.364 -18.818 1.00 61.97 82 GLU A N 1
ATOM 619 C CA . GLU A 1 82 ? 20.161 -7.497 -20.267 1.00 61.97 82 GLU A CA 1
ATOM 620 C C . GLU A 1 82 ? 21.614 -7.834 -20.617 1.00 61.97 82 GLU A C 1
ATOM 622 O O . GLU A 1 82 ? 22.516 -7.095 -20.194 1.00 61.97 82 GLU A O 1
ATOM 627 N N . PRO A 1 83 ? 21.879 -8.997 -21.240 1.00 54.69 83 PRO A N 1
ATOM 628 C CA . PRO A 1 83 ? 23.241 -9.434 -21.477 1.00 54.69 83 PRO A CA 1
ATOM 629 C C . PRO A 1 83 ? 23.941 -8.317 -22.241 1.00 54.69 83 PRO A C 1
ATOM 631 O O . PRO A 1 83 ? 23.475 -7.917 -23.308 1.00 54.69 83 PRO A O 1
ATOM 634 N N . ALA A 1 84 ? 25.007 -7.778 -21.642 1.00 58.78 84 ALA A N 1
ATOM 635 C CA . ALA A 1 84 ? 25.814 -6.727 -22.236 1.00 58.78 84 ALA A CA 1
ATOM 636 C C . ALA A 1 84 ? 26.087 -7.103 -23.693 1.00 58.78 84 ALA A C 1
ATOM 638 O O . ALA A 1 84 ? 26.628 -8.181 -23.964 1.00 58.78 84 ALA A O 1
ATOM 639 N N . ASP A 1 85 ? 25.628 -6.243 -24.601 1.00 58.25 85 ASP A N 1
ATOM 640 C CA . ASP A 1 85 ? 25.760 -6.402 -26.039 1.00 58.25 85 ASP A CA 1
ATOM 641 C C . ASP A 1 85 ? 27.182 -6.869 -26.374 1.00 58.25 85 ASP A C 1
ATOM 643 O O . ASP A 1 85 ? 28.157 -6.130 -26.241 1.00 58.25 85 ASP A O 1
ATOM 647 N N . SER A 1 86 ? 27.303 -8.142 -26.754 1.00 56.72 86 SER A N 1
ATOM 648 C CA . SER A 1 86 ? 28.573 -8.767 -27.135 1.00 56.72 86 SER A CA 1
ATOM 649 C C . SER A 1 86 ? 28.981 -8.389 -28.566 1.00 56.72 86 SER A C 1
ATOM 651 O O . SER A 1 86 ? 29.885 -8.995 -29.137 1.00 56.72 86 SER A O 1
ATOM 653 N N . SER A 1 87 ? 28.334 -7.380 -29.154 1.00 56.88 87 SER A N 1
ATOM 654 C CA . SER A 1 87 ? 28.520 -6.950 -30.538 1.00 56.88 87 SER A CA 1
ATOM 655 C C . SER A 1 87 ? 29.296 -5.637 -30.617 1.00 56.88 87 SER A C 1
ATOM 657 O O . SER A 1 87 ? 28.891 -4.690 -31.285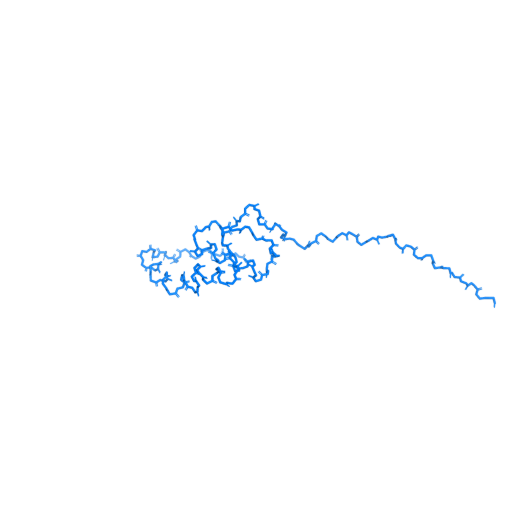 1.00 56.88 87 SER A O 1
ATOM 659 N N . ARG A 1 88 ? 30.460 -5.566 -29.971 1.00 53.31 88 ARG A N 1
ATOM 660 C CA . ARG A 1 88 ? 31.465 -4.563 -30.341 1.00 53.31 88 ARG A CA 1
ATOM 661 C C . ARG A 1 88 ? 32.821 -5.226 -30.514 1.00 53.31 88 ARG A C 1
ATOM 663 O O . ARG A 1 88 ? 33.737 -5.054 -29.721 1.00 53.31 88 ARG A O 1
ATOM 670 N N . GLY A 1 89 ? 32.912 -6.027 -31.574 1.00 49.81 89 GLY A N 1
ATOM 671 C CA . GLY A 1 89 ? 34.192 -6.367 -32.177 1.00 49.81 89 GLY A CA 1
ATOM 672 C C . GLY A 1 89 ? 34.793 -5.098 -32.770 1.00 49.81 89 GLY A C 1
ATOM 673 O O . GLY A 1 89 ? 34.496 -4.749 -33.908 1.00 49.81 89 GLY A O 1
ATOM 674 N N . GLU A 1 90 ? 35.582 -4.375 -31.979 1.00 58.97 90 GLU A N 1
ATOM 675 C CA . GLU A 1 90 ? 36.498 -3.368 -32.507 1.00 58.97 90 GLU A CA 1
ATOM 676 C C . GLU A 1 90 ? 37.657 -4.135 -33.147 1.00 58.97 90 GLU A C 1
ATOM 678 O O . GLU A 1 90 ? 38.485 -4.741 -32.468 1.00 58.97 90 GLU A O 1
ATOM 683 N N . GLU A 1 91 ? 37.635 -4.192 -34.477 1.00 55.84 91 GLU A N 1
ATOM 684 C CA . GLU A 1 91 ? 38.735 -4.664 -35.308 1.00 55.84 91 GLU A CA 1
ATOM 685 C C . GLU A 1 91 ? 39.973 -3.818 -34.985 1.00 55.84 91 GLU A C 1
ATOM 687 O O . GLU A 1 91 ? 40.073 -2.648 -35.352 1.00 55.84 91 GLU A O 1
ATOM 692 N N . PHE A 1 92 ? 40.896 -4.401 -34.225 1.00 45.22 92 PHE A N 1
ATOM 693 C CA . PHE A 1 92 ? 42.199 -3.817 -33.957 1.00 45.22 92 PHE A CA 1
ATOM 694 C C . PHE A 1 92 ? 43.049 -3.975 -35.221 1.00 45.22 92 PHE A C 1
ATOM 696 O O . PHE A 1 92 ? 43.638 -5.031 -35.455 1.00 45.22 92 PHE A O 1
ATOM 703 N N . VAL A 1 93 ? 43.059 -2.944 -36.067 1.00 55.12 93 VAL A N 1
ATOM 704 C CA . VAL A 1 93 ? 43.979 -2.856 -37.203 1.00 55.12 93 VAL A CA 1
ATOM 705 C C . VAL A 1 93 ? 45.376 -2.620 -36.636 1.00 55.12 93 VAL A C 1
ATOM 707 O O . VAL A 1 93 ? 45.691 -1.535 -36.154 1.00 55.12 93 VAL A O 1
ATOM 710 N N . LEU A 1 94 ? 46.199 -3.666 -36.652 1.00 52.66 94 LEU A N 1
ATOM 711 C CA . LEU A 1 94 ? 47.637 -3.554 -36.447 1.00 52.66 94 LEU A CA 1
ATOM 712 C C . LEU A 1 94 ? 48.226 -2.882 -37.693 1.00 52.66 94 LEU A C 1
ATOM 714 O O . LEU A 1 94 ? 48.388 -3.536 -38.721 1.00 52.66 94 LEU A O 1
ATOM 718 N N . GLU A 1 95 ? 48.513 -1.582 -37.618 1.00 59.88 95 GLU A N 1
ATOM 719 C CA . GLU A 1 95 ? 49.497 -0.978 -38.519 1.00 59.88 95 GLU A CA 1
ATOM 720 C C . GLU A 1 95 ? 50.851 -1.632 -38.210 1.00 59.88 95 GLU A C 1
ATOM 722 O O . GLU A 1 95 ? 51.402 -1.474 -37.120 1.00 59.88 95 GLU A O 1
ATOM 727 N N . GLU A 1 96 ? 51.341 -2.450 -39.142 1.00 68.31 96 GLU A N 1
ATOM 728 C CA . GLU A 1 96 ? 52.711 -2.953 -39.124 1.00 68.31 96 GLU A CA 1
ATOM 729 C C . GLU A 1 96 ? 53.647 -1.784 -39.473 1.00 68.31 96 GLU A C 1
ATOM 731 O O . GLU A 1 96 ? 53.684 -1.340 -40.620 1.00 68.31 96 GLU A O 1
ATOM 736 N N . ASP A 1 97 ? 54.366 -1.257 -38.476 1.00 59.25 97 ASP A N 1
ATOM 737 C CA . ASP A 1 97 ? 55.527 -0.385 -38.691 1.00 59.25 97 ASP A CA 1
ATOM 738 C C . ASP A 1 97 ? 56.636 -1.193 -39.402 1.00 59.25 97 ASP A C 1
ATOM 740 O O . ASP A 1 97 ? 57.069 -2.236 -38.901 1.00 59.25 97 ASP A O 1
ATOM 744 N N . GLU A 1 98 ? 57.062 -0.706 -40.573 1.00 61.62 98 GLU A N 1
ATOM 745 C CA . GLU A 1 98 ? 58.193 -1.202 -41.385 1.00 61.62 98 GLU A CA 1
ATOM 746 C C . GLU A 1 98 ? 59.562 -0.810 -40.800 1.00 61.62 98 GLU A C 1
ATOM 748 O O . GLU A 1 98 ? 59.721 0.348 -40.343 1.00 61.62 98 GLU A O 1
#

Sequence (98 aa):
MSFAYDSDLEPTDEGLAAELGDEYGGFFSDEDYLAIGVDPAQPTVAKPGSEEKVLTLAARYAAGLPLWHTEDRYDHGPGQVEPADSSRGEEFVLEEDE